Protein AF-A0A1I8ABP0-F1 (afdb_monomer)

Secondary structure (DSSP, 8-state):
-HHHHTTHHHHHHHHHHTT-HHHHHHHHHH-HHHHHHHHHHHHHHHT--HHHHHHHHHHHS-GGGHHHHHHHHHHHHHHHHHHHHHHT-SSTTTT-HHHHHHHH-

Structure (mmCIF, N/CA/C/O backbone):
data_AF-A0A1I8ABP0-F1
#
_entry.id   AF-A0A1I8ABP0-F1
#
loop_
_atom_site.group_PDB
_atom_site.id
_atom_site.type_symbol
_atom_site.label_atom_id
_atom_site.label_alt_id
_atom_site.label_comp_id
_atom_site.label_asym_id
_atom_site.label_entity_id
_atom_site.label_seq_id
_atom_site.pdbx_PDB_ins_code
_atom_site.Cartn_x
_atom_site.Cartn_y
_atom_site.Cartn_z
_atom_site.occupancy
_atom_site.B_iso_or_equiv
_atom_site.auth_seq_id
_atom_site.auth_comp_id
_atom_site.auth_asym_id
_atom_site.auth_atom_id
_atom_site.pdbx_PDB_model_num
ATOM 1 N N . MET A 1 1 ? -3.876 8.564 6.219 1.00 83.06 1 MET A N 1
ATOM 2 C CA . MET A 1 1 ? -3.363 8.780 4.843 1.00 83.06 1 MET A CA 1
ATOM 3 C C . MET A 1 1 ? -4.222 8.135 3.742 1.00 83.06 1 MET A C 1
ATOM 5 O O . MET A 1 1 ? -3.746 8.015 2.622 1.00 83.06 1 MET A O 1
ATOM 9 N N . LEU A 1 2 ? -5.485 7.765 4.009 1.00 84.62 2 LEU A N 1
ATOM 10 C CA . LEU A 1 2 ? -6.332 6.987 3.087 1.00 84.62 2 LEU A CA 1
ATOM 11 C C . LEU A 1 2 ? -6.399 7.517 1.632 1.00 84.62 2 LEU A C 1
ATOM 13 O O . LEU A 1 2 ? -6.206 6.716 0.722 1.00 84.62 2 LEU A O 1
ATOM 17 N N . PRO A 1 3 ? -6.583 8.829 1.367 1.00 90.00 3 PRO A N 1
ATOM 18 C CA . PRO A 1 3 ? -6.755 9.322 -0.007 1.00 90.00 3 PRO A CA 1
ATOM 19 C C . PRO A 1 3 ? -5.519 9.172 -0.901 1.00 90.00 3 PRO A C 1
ATOM 21 O O . PRO A 1 3 ? -5.625 9.291 -2.115 1.00 90.00 3 PRO A O 1
ATOM 24 N N . ALA A 1 4 ? -4.342 8.971 -0.308 1.00 88.62 4 ALA A N 1
ATOM 25 C CA . ALA A 1 4 ? -3.080 8.967 -1.037 1.00 88.62 4 ALA A CA 1
ATOM 26 C C . ALA A 1 4 ? -2.674 7.573 -1.551 1.00 88.62 4 ALA A C 1
ATOM 28 O O . ALA A 1 4 ? -1.850 7.492 -2.459 1.00 88.62 4 ALA A O 1
ATOM 29 N N . TRP A 1 5 ? -3.240 6.496 -0.996 1.00 91.62 5 TRP A N 1
ATOM 30 C CA . TRP A 1 5 ? -2.872 5.118 -1.347 1.00 91.62 5 TRP A CA 1
ATOM 31 C C . TRP A 1 5 ? -4.058 4.223 -1.728 1.00 91.62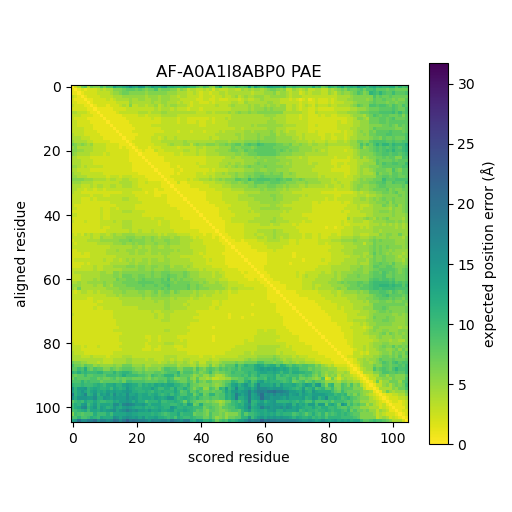 5 TRP A C 1
ATOM 33 O O . TRP A 1 5 ? -3.842 3.200 -2.370 1.00 91.62 5 TRP A O 1
ATOM 43 N N . LEU A 1 6 ? -5.296 4.581 -1.372 1.00 92.00 6 LEU A N 1
ATOM 44 C CA . LEU A 1 6 ? -6.458 3.732 -1.640 1.00 92.00 6 LEU A CA 1
ATOM 45 C C . LEU A 1 6 ? -6.636 3.468 -3.146 1.00 92.00 6 LEU A C 1
ATOM 47 O O . LEU A 1 6 ? -6.662 4.403 -3.948 1.00 92.00 6 LEU A O 1
ATOM 51 N N . GLY A 1 7 ? -6.789 2.195 -3.511 1.00 89.94 7 GLY A N 1
ATOM 52 C CA . GLY A 1 7 ? -6.964 1.719 -4.882 1.00 89.94 7 GLY A CA 1
ATOM 53 C C . GLY A 1 7 ? -5.672 1.213 -5.528 1.00 89.94 7 GLY A C 1
ATOM 54 O O . GLY A 1 7 ? -5.738 0.499 -6.534 1.00 89.94 7 GLY A O 1
ATOM 55 N N . TRP A 1 8 ? -4.503 1.519 -4.956 1.00 90.94 8 TRP A N 1
ATOM 56 C CA . TRP A 1 8 ? -3.231 0.972 -5.433 1.00 90.94 8 TRP A CA 1
ATOM 57 C C . TRP A 1 8 ? -3.122 -0.525 -5.171 1.00 90.94 8 TRP A C 1
ATOM 59 O O . TRP A 1 8 ? -2.628 -1.251 -6.032 1.00 90.94 8 TRP A O 1
ATOM 69 N N . GLU A 1 9 ? -3.629 -1.001 -4.034 1.00 89.25 9 GLU A N 1
ATOM 70 C CA . GLU A 1 9 ? -3.663 -2.424 -3.709 1.00 89.25 9 GLU A CA 1
ATOM 71 C C . GLU A 1 9 ? -4.458 -3.201 -4.758 1.00 89.25 9 GLU A C 1
ATOM 73 O O . GLU A 1 9 ? -3.949 -4.163 -5.327 1.00 89.25 9 GLU A O 1
ATOM 78 N N . ALA A 1 10 ? -5.661 -2.734 -5.103 1.00 91.31 10 ALA A N 1
ATOM 79 C CA . ALA A 1 10 ? -6.494 -3.371 -6.109 1.00 91.31 10 ALA A CA 1
ATOM 80 C C . ALA A 1 10 ? -5.853 -3.300 -7.501 1.00 91.31 10 ALA A C 1
ATOM 82 O O . ALA A 1 10 ? -5.825 -4.297 -8.222 1.00 91.31 10 ALA A O 1
ATOM 83 N N . ALA A 1 11 ? -5.320 -2.142 -7.899 1.00 92.50 11 ALA A N 1
ATOM 84 C CA . ALA A 1 11 ? -4.712 -1.970 -9.216 1.00 92.50 11 ALA A CA 1
ATOM 85 C C . ALA A 1 11 ? -3.483 -2.872 -9.412 1.00 92.50 11 ALA A C 1
ATOM 87 O O . ALA A 1 11 ? -3.386 -3.567 -10.428 1.00 92.50 11 ALA A O 1
ATOM 88 N N . LEU A 1 12 ? -2.572 -2.891 -8.435 1.00 90.62 12 LEU A N 1
ATOM 89 C CA . LEU A 1 12 ? -1.345 -3.676 -8.509 1.00 90.62 12 LEU A CA 1
ATOM 90 C C . LEU A 1 12 ? -1.631 -5.176 -8.355 1.00 90.62 12 LEU A C 1
ATOM 92 O O . LEU A 1 12 ? -1.128 -5.958 -9.159 1.00 90.62 12 LEU A O 1
ATOM 96 N N . ASN A 1 13 ? -2.506 -5.586 -7.427 1.00 90.50 13 ASN A N 1
ATOM 97 C CA . ASN A 1 13 ? -2.911 -6.992 -7.303 1.00 90.50 13 ASN A CA 1
ATOM 98 C C . ASN A 1 13 ? -3.567 -7.515 -8.583 1.00 90.50 13 ASN A C 1
ATOM 100 O O . ASN A 1 13 ? -3.247 -8.611 -9.033 1.00 90.50 13 ASN A O 1
ATOM 104 N N . ASN A 1 14 ? -4.436 -6.725 -9.219 1.00 94.00 14 ASN A N 1
ATOM 105 C CA . ASN A 1 14 ? -5.049 -7.117 -10.487 1.00 94.00 14 ASN A CA 1
ATOM 106 C C . ASN A 1 14 ? -4.017 -7.245 -11.615 1.00 94.00 14 ASN A C 1
ATOM 108 O O . ASN A 1 14 ? -4.125 -8.144 -12.447 1.00 94.00 14 ASN A O 1
ATOM 112 N N . ALA A 1 15 ? -3.013 -6.368 -11.666 1.00 92.12 15 ALA A N 1
ATOM 113 C CA . ALA A 1 15 ? -1.930 -6.485 -12.638 1.00 92.12 15 ALA A CA 1
ATOM 114 C C . ALA A 1 15 ? -1.079 -7.745 -12.396 1.00 92.12 15 ALA A C 1
ATOM 116 O O . ALA A 1 15 ? -0.785 -8.475 -13.345 1.00 92.12 15 ALA A O 1
ATOM 117 N N . LEU A 1 16 ? -0.762 -8.058 -11.136 1.00 89.25 16 LEU A N 1
ATOM 118 C CA . LEU A 1 16 ? -0.057 -9.287 -10.759 1.00 89.25 16 LEU A CA 1
ATOM 119 C C . LEU A 1 16 ? -0.869 -10.545 -11.093 1.00 89.25 16 LEU A C 1
ATOM 121 O O . LEU A 1 16 ? -0.326 -11.476 -11.681 1.00 89.25 16 LEU A O 1
ATOM 125 N N . ALA A 1 17 ? -2.175 -10.551 -10.813 1.00 92.31 17 ALA A N 1
ATOM 126 C CA . ALA A 1 17 ? -3.073 -11.656 -11.155 1.00 92.31 17 ALA A CA 1
ATOM 127 C C . ALA A 1 17 ? -3.175 -11.896 -12.673 1.00 92.31 17 ALA A C 1
ATOM 129 O O . ALA A 1 17 ? -3.395 -13.022 -13.112 1.00 92.31 17 ALA A O 1
ATOM 130 N N . ARG A 1 18 ? -2.969 -10.853 -13.487 1.00 95.00 18 ARG A N 1
ATOM 131 C CA . ARG A 1 18 ? -2.862 -10.953 -14.953 1.00 95.00 18 ARG A CA 1
ATOM 132 C C . ARG A 1 18 ? -1.471 -11.376 -15.445 1.00 95.00 18 ARG A C 1
ATOM 134 O O . ARG A 1 18 ? -1.241 -11.370 -16.651 1.00 95.00 18 ARG A O 1
ATOM 141 N N . GLY A 1 19 ? -0.538 -11.697 -14.548 1.00 92.06 19 GLY A N 1
ATOM 142 C CA . GLY A 1 19 ? 0.834 -12.072 -14.896 1.00 92.06 19 GLY A CA 1
ATOM 143 C C . GLY A 1 19 ? 1.709 -10.901 -15.354 1.00 92.06 19 GLY A C 1
ATOM 144 O O . GLY A 1 19 ? 2.741 -11.117 -15.975 1.00 92.06 19 GLY A O 1
ATOM 145 N N . GLN A 1 20 ? 1.328 -9.652 -15.063 1.00 93.81 20 GLN A N 1
ATOM 146 C CA . GLN A 1 20 ? 2.033 -8.453 -15.542 1.00 93.81 20 GLN A CA 1
ATOM 147 C C . GLN A 1 20 ? 3.170 -8.003 -14.605 1.00 93.81 20 GLN A C 1
ATOM 149 O O . GLN A 1 20 ? 3.602 -6.856 -14.675 1.00 93.81 20 GLN A O 1
ATOM 154 N N . GLY A 1 21 ? 3.652 -8.875 -13.713 1.00 89.38 21 GLY A N 1
ATOM 155 C CA . GLY A 1 21 ? 4.685 -8.532 -12.729 1.00 89.38 21 GLY A CA 1
ATOM 156 C C . GLY A 1 21 ? 5.996 -8.060 -13.365 1.00 89.38 21 GLY A C 1
ATOM 157 O O . GLY A 1 21 ? 6.516 -7.016 -12.980 1.00 89.38 21 GLY A O 1
ATOM 158 N N . GLU A 1 22 ? 6.480 -8.768 -14.389 1.00 90.06 22 GLU A N 1
ATOM 159 C CA . GLU A 1 22 ? 7.697 -8.384 -15.123 1.00 90.06 22 GLU A CA 1
ATOM 160 C C . GLU A 1 22 ? 7.542 -7.030 -15.823 1.00 90.06 22 GLU A C 1
ATOM 162 O O . GLU A 1 22 ? 8.440 -6.196 -15.757 1.00 90.06 22 GLU A O 1
ATOM 167 N N . LEU A 1 23 ? 6.370 -6.764 -16.410 1.00 92.44 23 LEU A N 1
ATOM 168 C CA . LEU A 1 23 ? 6.068 -5.472 -17.025 1.00 92.44 23 LEU A CA 1
ATOM 169 C C . LEU A 1 23 ? 6.098 -4.338 -15.992 1.00 92.44 23 LEU A C 1
ATOM 171 O O . LEU A 1 23 ? 6.641 -3.274 -16.269 1.00 92.44 23 LEU A O 1
ATOM 175 N N . LEU A 1 24 ? 5.541 -4.545 -14.795 1.00 91.88 24 LEU A N 1
ATOM 176 C CA . LEU A 1 24 ? 5.588 -3.535 -13.733 1.00 91.88 24 LEU A CA 1
ATOM 177 C C . LEU A 1 24 ? 7.027 -3.269 -13.263 1.00 91.88 24 LEU A C 1
ATOM 179 O O . LEU A 1 24 ? 7.380 -2.116 -13.002 1.00 91.88 24 LEU A O 1
ATOM 183 N N . ALA A 1 25 ? 7.860 -4.310 -13.181 1.00 89.44 25 ALA A N 1
ATOM 184 C CA . ALA A 1 25 ? 9.279 -4.171 -12.864 1.00 89.44 25 ALA A CA 1
ATOM 185 C C . ALA A 1 25 ? 10.025 -3.394 -13.963 1.00 89.44 25 ALA A C 1
ATOM 187 O O . ALA A 1 25 ? 10.735 -2.433 -13.659 1.00 89.44 25 ALA A O 1
ATOM 188 N N . GLU A 1 26 ? 9.784 -3.724 -15.235 1.00 92.88 26 GLU A N 1
ATOM 189 C CA . GLU A 1 26 ? 10.352 -3.004 -16.377 1.00 92.88 26 GLU A CA 1
ATOM 190 C C . GLU A 1 26 ? 9.917 -1.532 -16.385 1.00 92.88 26 GLU A C 1
ATOM 192 O O . GLU A 1 26 ? 10.740 -0.633 -16.567 1.00 92.88 26 GLU A O 1
ATOM 197 N N . MET A 1 27 ? 8.633 -1.257 -16.132 1.00 93.62 27 MET A N 1
ATOM 198 C CA . MET A 1 27 ? 8.116 0.106 -16.009 1.00 93.62 27 MET A CA 1
ATOM 199 C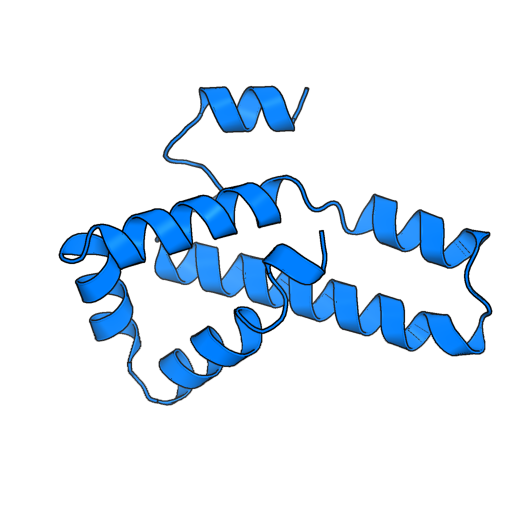 C . MET A 1 27 ? 8.836 0.866 -14.893 1.00 93.62 27 MET A C 1
ATOM 201 O O . MET A 1 27 ? 9.182 2.030 -15.069 1.00 93.62 27 MET A O 1
ATOM 205 N N . ARG A 1 28 ? 9.109 0.231 -13.750 1.00 90.12 28 ARG A N 1
ATOM 206 C CA . ARG A 1 28 ? 9.837 0.877 -12.649 1.00 90.12 28 ARG A CA 1
ATOM 207 C C . ARG A 1 28 ? 11.284 1.198 -13.012 1.00 90.12 28 ARG A C 1
ATOM 209 O O . ARG A 1 28 ? 11.783 2.255 -12.627 1.00 90.12 28 ARG A O 1
ATOM 216 N N . GLU A 1 29 ? 11.951 0.322 -13.751 1.00 89.88 29 GLU A N 1
ATOM 217 C CA . GLU A 1 29 ? 13.340 0.527 -14.159 1.00 89.88 29 GLU A CA 1
ATOM 218 C C . GLU A 1 29 ? 13.462 1.585 -15.266 1.00 89.88 29 GLU A C 1
ATOM 220 O O . GLU A 1 29 ? 14.270 2.513 -15.173 1.00 89.88 29 GLU A O 1
ATOM 225 N N . ARG A 1 30 ? 12.624 1.477 -16.301 1.00 93.56 30 ARG A N 1
ATOM 226 C CA . ARG A 1 30 ? 12.775 2.219 -17.559 1.00 93.56 30 ARG A CA 1
ATOM 227 C C . ARG A 1 30 ? 11.914 3.474 -17.644 1.00 93.56 30 ARG A C 1
ATOM 229 O O . ARG A 1 30 ? 12.192 4.329 -18.484 1.00 93.56 30 ARG A O 1
ATOM 236 N N . TRP A 1 31 ? 10.889 3.617 -16.799 1.00 95.88 31 TRP A N 1
ATOM 237 C CA . TRP A 1 31 ? 9.961 4.747 -16.849 1.00 95.88 31 TRP A CA 1
ATOM 238 C C . TRP A 1 31 ? 10.046 5.624 -15.587 1.00 95.88 31 TRP A C 1
ATOM 240 O O . TRP A 1 31 ? 9.419 5.323 -14.567 1.00 95.88 31 TRP A O 1
ATOM 250 N N . PRO A 1 32 ? 10.753 6.774 -15.650 1.00 92.00 32 PRO A N 1
ATOM 251 C CA . PRO A 1 32 ? 10.936 7.661 -14.499 1.00 92.00 32 PRO A CA 1
ATOM 252 C C . PRO A 1 32 ? 9.632 8.116 -13.835 1.00 92.00 32 PRO A C 1
ATOM 254 O O . PRO A 1 32 ? 9.576 8.214 -12.615 1.00 92.00 32 PRO A O 1
ATOM 257 N N . PHE A 1 33 ? 8.568 8.346 -14.613 1.00 93.38 33 PHE A N 1
ATOM 258 C CA . PHE A 1 3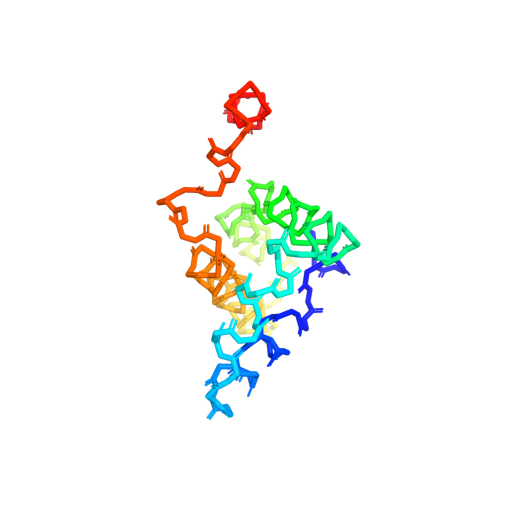3 ? 7.259 8.713 -14.066 1.00 93.38 33 PHE A CA 1
ATOM 259 C C . PHE A 1 33 ? 6.687 7.617 -13.162 1.00 93.38 33 PHE A C 1
ATOM 261 O O . PHE A 1 33 ? 6.227 7.906 -12.058 1.00 93.38 33 PHE A O 1
ATOM 268 N N . PHE A 1 34 ? 6.727 6.362 -13.620 1.00 92.62 34 PHE A N 1
ATOM 269 C CA . PHE A 1 34 ? 6.216 5.237 -12.845 1.00 92.62 34 PHE A CA 1
ATOM 270 C C . PHE A 1 34 ? 7.057 5.021 -11.589 1.00 92.62 34 PHE A C 1
ATOM 272 O O . PHE A 1 34 ? 6.498 4.896 -10.502 1.00 92.62 34 PHE A O 1
ATOM 279 N N . ARG A 1 35 ? 8.387 5.098 -11.714 1.00 90.44 35 ARG A N 1
ATOM 280 C CA . ARG A 1 35 ? 9.305 5.047 -10.572 1.00 90.44 35 ARG A CA 1
ATOM 281 C C . ARG A 1 35 ? 8.952 6.082 -9.505 1.00 90.44 35 ARG A C 1
ATOM 283 O O . ARG A 1 35 ? 8.619 5.703 -8.391 1.00 90.44 35 ARG A O 1
ATOM 290 N N . THR A 1 36 ? 8.892 7.366 -9.868 1.00 91.31 36 THR A N 1
ATOM 291 C CA . THR A 1 36 ? 8.549 8.444 -8.925 1.00 91.31 36 THR A CA 1
ATOM 292 C C . THR A 1 36 ? 7.168 8.258 -8.297 1.00 91.31 36 THR A C 1
ATOM 294 O O . THR A 1 36 ? 6.962 8.621 -7.139 1.00 91.31 36 THR A O 1
ATOM 297 N N . ARG A 1 37 ? 6.200 7.687 -9.027 1.00 91.56 37 ARG A N 1
ATOM 298 C CA . ARG A 1 37 ? 4.884 7.381 -8.454 1.00 91.56 37 ARG A CA 1
ATOM 299 C C . ARG A 1 37 ? 4.940 6.288 -7.395 1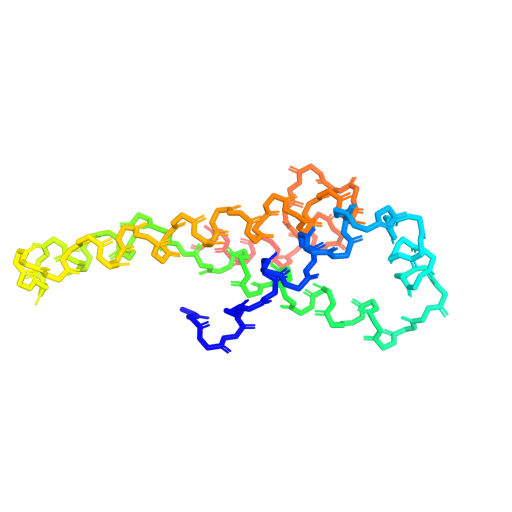.00 91.56 37 ARG A C 1
ATOM 301 O O . ARG A 1 37 ? 4.303 6.458 -6.358 1.00 91.56 37 ARG A O 1
ATOM 308 N N . ILE A 1 38 ? 5.691 5.218 -7.640 1.00 91.00 38 ILE A N 1
ATOM 309 C CA . ILE A 1 38 ? 5.895 4.151 -6.658 1.00 91.00 38 ILE A CA 1
ATOM 310 C C . ILE A 1 38 ? 6.685 4.669 -5.452 1.00 91.00 38 ILE A C 1
ATOM 312 O O . ILE A 1 38 ? 6.265 4.421 -4.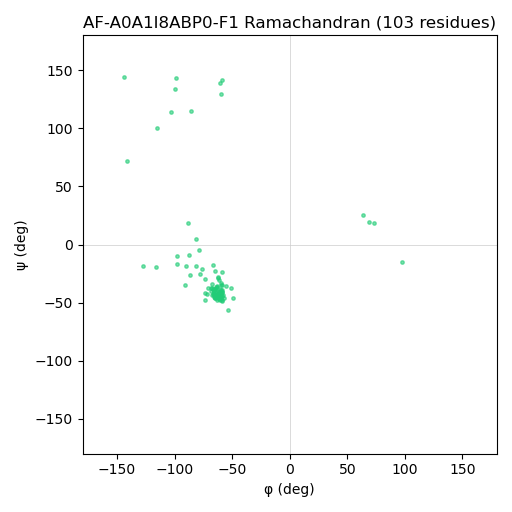328 1.00 91.00 38 ILE A O 1
ATOM 316 N N . ASP A 1 39 ? 7.732 5.471 -5.656 1.00 89.31 39 ASP A N 1
ATOM 317 C CA . ASP A 1 39 ? 8.526 6.046 -4.559 1.00 89.31 39 ASP A CA 1
ATOM 318 C C . ASP A 1 39 ? 7.667 6.964 -3.659 1.00 89.31 39 ASP A C 1
ATOM 320 O O . ASP A 1 39 ? 7.736 6.922 -2.429 1.00 89.31 39 ASP A O 1
ATOM 324 N N . MET A 1 40 ? 6.787 7.778 -4.260 1.00 90.50 40 MET A N 1
ATOM 325 C CA . MET A 1 40 ? 5.837 8.612 -3.514 1.00 90.50 40 MET A CA 1
ATOM 326 C C . MET A 1 40 ? 4.839 7.761 -2.715 1.00 90.50 40 MET A C 1
ATOM 328 O O . MET A 1 40 ? 4.545 8.078 -1.561 1.00 90.50 40 MET A O 1
ATOM 332 N N . LEU A 1 41 ? 4.307 6.696 -3.323 1.00 91.44 41 LEU A N 1
ATOM 333 C CA . LEU A 1 41 ? 3.403 5.764 -2.653 1.00 91.44 41 LEU A CA 1
ATOM 334 C C . LEU A 1 41 ? 4.099 5.088 -1.467 1.00 91.44 41 LEU A C 1
ATOM 336 O O . LEU A 1 41 ? 3.542 5.039 -0.374 1.00 91.44 41 LEU A O 1
ATOM 340 N N . GLU A 1 42 ? 5.334 4.637 -1.659 1.00 90.06 42 GLU A N 1
ATOM 341 C CA . GLU A 1 42 ? 6.166 4.025 -0.629 1.00 90.06 42 GLU A CA 1
ATOM 342 C C . GLU A 1 42 ? 6.371 4.965 0.570 1.00 90.06 42 GLU A C 1
ATOM 344 O O . GLU A 1 42 ? 6.182 4.555 1.715 1.00 90.06 42 GLU A O 1
ATOM 349 N N . MET A 1 43 ? 6.629 6.255 0.326 1.00 88.50 43 MET A N 1
ATOM 350 C CA . MET A 1 43 ? 6.724 7.262 1.389 1.00 88.50 43 MET A CA 1
ATOM 351 C C . MET A 1 43 ? 5.413 7.443 2.165 1.00 88.50 43 MET A C 1
ATOM 353 O O . MET A 1 43 ? 5.418 7.594 3.389 1.00 88.50 43 MET A O 1
ATOM 357 N N . VAL A 1 44 ? 4.280 7.468 1.463 1.00 90.75 44 VAL A N 1
ATOM 358 C CA . VAL A 1 44 ? 2.954 7.602 2.080 1.00 90.75 44 VAL A CA 1
ATOM 359 C C . VAL A 1 44 ? 2.642 6.395 2.959 1.00 90.75 44 VAL A C 1
ATOM 361 O O . VAL A 1 44 ? 2.139 6.574 4.070 1.00 90.75 44 VAL A O 1
ATOM 364 N N . LEU A 1 45 ? 2.940 5.189 2.470 1.00 90.06 45 LEU A N 1
ATOM 365 C CA . LEU A 1 45 ? 2.737 3.939 3.197 1.00 90.06 45 LEU A CA 1
ATOM 366 C C . LEU A 1 45 ? 3.648 3.859 4.427 1.00 90.06 45 LEU A C 1
ATOM 368 O O . LEU A 1 45 ? 3.176 3.490 5.495 1.00 90.06 45 LEU A O 1
ATOM 372 N N . ALA A 1 46 ? 4.906 4.299 4.319 1.00 88.56 46 ALA A N 1
ATOM 373 C CA . ALA A 1 46 ? 5.840 4.333 5.445 1.00 88.56 46 ALA A CA 1
ATOM 374 C C . ALA A 1 46 ? 5.378 5.252 6.594 1.00 88.56 46 ALA A C 1
ATOM 376 O O . ALA A 1 46 ? 5.696 4.997 7.750 1.00 88.56 46 ALA A O 1
ATOM 377 N N . LYS A 1 47 ? 4.612 6.308 6.289 1.00 87.75 47 LYS A N 1
ATOM 378 C CA . LYS A 1 47 ? 4.035 7.236 7.281 1.00 87.75 47 LYS A CA 1
ATOM 379 C C . LYS A 1 47 ? 2.677 6.783 7.825 1.00 87.75 47 LYS A C 1
ATOM 381 O O . LYS A 1 47 ? 2.123 7.433 8.712 1.00 87.75 47 LYS A O 1
ATOM 386 N N . ALA A 1 48 ? 2.072 5.750 7.242 1.00 89.56 48 ALA A N 1
ATOM 387 C CA . ALA A 1 48 ? 0.761 5.278 7.650 1.00 89.56 48 ALA A CA 1
ATOM 388 C C . ALA A 1 48 ? 0.896 4.286 8.811 1.00 89.56 48 ALA A C 1
ATOM 390 O O . ALA A 1 48 ? 1.411 3.188 8.639 1.00 89.56 48 ALA A O 1
ATOM 391 N N . ASP A 1 49 ? 0.371 4.658 9.977 1.00 90.38 49 ASP A N 1
ATOM 392 C CA . ASP A 1 49 ? 0.385 3.807 11.164 1.00 90.38 49 ASP A CA 1
ATOM 393 C C . ASP A 1 49 ? -0.999 3.174 11.401 1.00 90.38 49 ASP A C 1
ATOM 395 O O . ASP A 1 49 ? -1.996 3.857 11.675 1.00 90.38 49 ASP A O 1
ATOM 399 N N . ALA A 1 50 ? -1.062 1.848 11.259 1.00 91.69 50 ALA A N 1
ATOM 400 C CA . ALA A 1 50 ? -2.285 1.073 11.437 1.00 91.69 50 ALA A CA 1
ATOM 401 C C . ALA A 1 50 ? -2.698 0.940 12.913 1.00 91.69 50 ALA A C 1
ATOM 403 O O . ALA A 1 50 ? -3.895 0.856 13.196 1.00 91.69 50 ALA A O 1
ATOM 404 N N . ASP A 1 51 ? -1.748 0.944 13.848 1.00 92.56 51 ASP A N 1
ATOM 405 C CA . ASP A 1 51 ? -2.022 0.832 15.280 1.00 92.56 51 ASP A CA 1
ATOM 406 C C . ASP A 1 51 ? -2.603 2.139 15.823 1.00 92.56 51 ASP A C 1
ATOM 408 O O . ASP A 1 51 ? -3.605 2.112 16.545 1.00 92.56 51 ASP A O 1
ATOM 412 N N . ILE A 1 52 ? -2.064 3.286 15.395 1.00 93.44 52 ILE A N 1
ATOM 413 C CA . ILE A 1 52 ? -2.662 4.597 15.673 1.00 93.44 52 ILE A CA 1
ATOM 414 C C . ILE A 1 52 ? -4.066 4.655 15.064 1.00 93.44 52 ILE A C 1
ATOM 416 O O . ILE A 1 52 ? -5.017 5.011 15.756 1.00 93.44 52 ILE A O 1
ATOM 420 N N . ALA A 1 53 ? -4.248 4.247 13.804 1.00 93.50 53 ALA A N 1
ATOM 421 C CA . ALA A 1 53 ? -5.576 4.228 13.186 1.00 93.50 53 ALA A CA 1
ATOM 422 C C . ALA A 1 53 ? -6.576 3.343 13.961 1.00 93.50 53 ALA A C 1
ATOM 424 O O . ALA A 1 53 ? -7.724 3.742 14.160 1.00 93.50 53 AL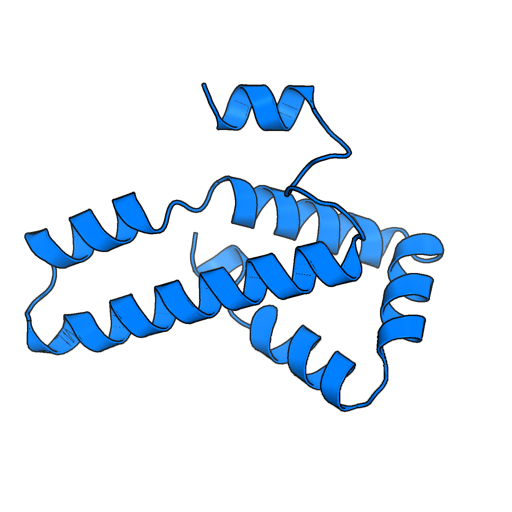A A O 1
ATOM 425 N N . ARG A 1 54 ? -6.144 2.169 14.447 1.00 94.81 54 ARG A N 1
ATOM 426 C CA . ARG A 1 54 ? -6.964 1.294 15.302 1.00 94.81 54 ARG A CA 1
ATOM 427 C C . ARG A 1 54 ? -7.350 1.988 16.608 1.00 94.81 54 ARG A C 1
ATOM 429 O O . ARG A 1 54 ? -8.510 1.931 17.003 1.00 94.81 54 ARG A O 1
ATOM 436 N N . PHE A 1 55 ? -6.412 2.672 17.253 1.00 95.75 55 PHE A N 1
ATOM 437 C CA . PHE A 1 55 ? -6.670 3.384 18.504 1.00 95.75 55 PHE A CA 1
ATOM 438 C C . PHE A 1 55 ? -7.733 4.486 18.354 1.00 95.75 55 PHE A C 1
ATOM 440 O O . PHE A 1 55 ? -8.578 4.666 19.234 1.00 95.75 55 PHE A O 1
ATOM 447 N N . TYR A 1 56 ? -7.733 5.202 17.225 1.00 95.44 56 TYR A N 1
ATOM 448 C CA . TYR A 1 56 ? -8.775 6.187 16.918 1.00 95.44 56 TYR A CA 1
ATOM 449 C C . TYR A 1 56 ? -10.141 5.524 16.695 1.00 95.44 56 TYR A C 1
ATOM 451 O O . TYR A 1 56 ? -11.139 6.007 17.235 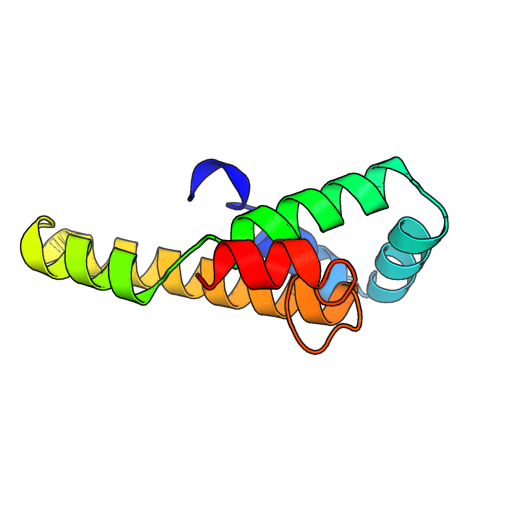1.00 95.44 56 TYR A O 1
ATOM 459 N N . ASP A 1 57 ? -10.196 4.397 15.978 1.00 94.06 57 ASP A N 1
ATOM 460 C CA . ASP A 1 57 ? -11.439 3.635 15.794 1.00 94.06 57 ASP A CA 1
ATOM 461 C C . ASP A 1 57 ? -12.040 3.177 17.129 1.00 94.06 57 ASP A C 1
ATOM 463 O O . ASP A 1 57 ? -13.244 3.291 17.362 1.00 94.06 57 ASP A O 1
ATOM 467 N N . GLU A 1 58 ? -11.204 2.662 18.029 1.00 94.31 58 GLU A N 1
ATOM 468 C CA . GLU A 1 58 ? -11.649 2.154 19.326 1.00 94.31 58 GLU A CA 1
ATOM 469 C C . GLU A 1 58 ? -12.272 3.250 20.198 1.00 94.31 58 GLU A C 1
ATOM 471 O O . GLU A 1 58 ? -13.247 2.985 20.910 1.00 94.31 58 GLU A O 1
ATOM 476 N N . ARG A 1 59 ? -11.744 4.479 20.119 1.00 95.81 59 ARG A N 1
ATOM 477 C CA . ARG A 1 59 ? -12.166 5.608 20.961 1.00 95.81 59 ARG A CA 1
ATOM 478 C C . ARG A 1 59 ? -13.282 6.460 20.374 1.00 95.81 59 ARG A C 1
ATOM 480 O O . ARG A 1 59 ? -14.083 6.990 21.138 1.00 95.81 59 ARG A O 1
ATOM 487 N N . LEU A 1 60 ? -13.313 6.637 19.056 1.00 96.88 60 LEU A N 1
ATOM 488 C CA . LEU A 1 60 ? -14.156 7.650 18.409 1.00 96.88 60 LEU A CA 1
ATOM 489 C C . LEU A 1 60 ? -15.227 7.054 17.491 1.00 96.88 60 LEU A C 1
ATOM 491 O O . LEU A 1 60 ? -16.203 7.734 17.177 1.00 96.88 60 LEU A O 1
ATOM 495 N N . VAL A 1 61 ? -15.072 5.800 17.056 1.00 96.12 61 VAL A N 1
ATOM 496 C CA . VAL A 1 61 ? -15.961 5.187 16.064 1.00 96.12 61 VAL A CA 1
ATOM 497 C C . VAL A 1 61 ? -16.996 4.289 16.737 1.00 96.12 61 VAL A C 1
ATOM 499 O O . VAL A 1 61 ? -16.696 3.453 17.598 1.00 96.12 61 VAL A O 1
ATOM 502 N N . GLN A 1 62 ? -18.249 4.448 16.307 1.00 96.44 62 GLN A N 1
ATOM 503 C CA . GLN A 1 62 ? -19.364 3.619 16.760 1.00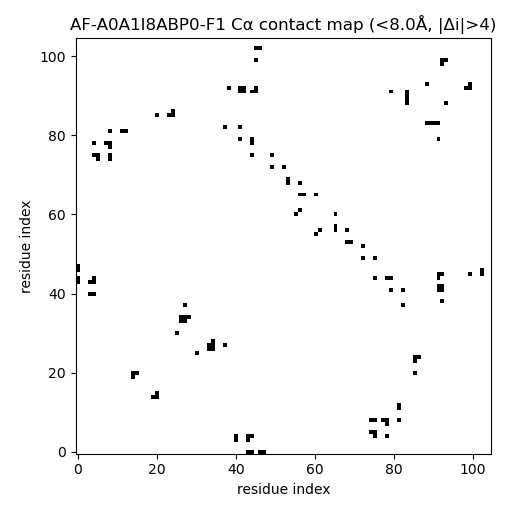 96.44 62 GLN A CA 1
ATOM 504 C C . GLN A 1 62 ? -19.093 2.135 16.452 1.00 96.44 62 GLN A C 1
ATOM 506 O O . GLN A 1 62 ? -18.604 1.833 15.361 1.00 96.44 62 GLN A O 1
ATOM 511 N N . PRO A 1 63 ? -19.458 1.187 17.340 1.00 94.31 63 PRO A N 1
ATOM 512 C CA . PRO A 1 63 ? -19.137 -0.234 17.172 1.00 94.31 63 PRO A CA 1
ATOM 513 C C . PRO A 1 63 ? -19.522 -0.826 15.810 1.00 94.31 63 PRO A C 1
ATOM 515 O O . PRO A 1 63 ? -18.761 -1.600 15.240 1.00 94.31 63 PRO A O 1
ATOM 518 N N . GLN A 1 64 ? -20.655 -0.395 15.256 1.00 95.75 64 GLN A N 1
ATOM 519 C CA . GLN A 1 64 ? -21.169 -0.830 13.954 1.00 95.75 64 GLN A CA 1
ATOM 520 C C . GLN A 1 64 ? -20.295 -0.439 12.748 1.00 95.75 64 GLN A C 1
ATOM 522 O O . GLN A 1 64 ? -20.360 -1.096 11.716 1.00 95.75 64 GLN A O 1
ATOM 527 N N . LEU A 1 65 ? -19.456 0.597 12.869 1.00 95.56 65 LEU A N 1
ATOM 528 C CA . LEU A 1 65 ? -18.559 1.063 11.803 1.00 95.56 65 LEU A CA 1
ATOM 529 C C . LEU A 1 65 ? -17.121 0.539 11.952 1.00 95.56 65 LEU A C 1
ATOM 531 O O . LEU A 1 65 ? -16.327 0.651 11.021 1.00 95.56 65 LEU A O 1
ATOM 535 N N . ARG A 1 66 ? -16.772 -0.080 13.086 1.00 92.94 66 ARG A N 1
ATOM 536 C CA . ARG A 1 66 ? -15.428 -0.639 13.324 1.00 92.94 66 ARG A CA 1
ATOM 537 C C . ARG A 1 66 ? -14.999 -1.710 12.306 1.00 92.94 66 ARG A C 1
ATOM 539 O O . ARG A 1 66 ? -13.816 -1.719 11.962 1.00 92.94 66 ARG A O 1
ATOM 546 N N . PRO A 1 67 ? -15.893 -2.572 11.771 1.00 96.44 67 PRO A N 1
ATOM 547 C CA . PRO A 1 67 ? -15.516 -3.519 10.720 1.00 96.44 67 PRO A CA 1
ATOM 548 C C . PRO A 1 67 ? -14.974 -2.840 9.457 1.00 96.44 67 PRO A C 1
ATOM 550 O O . PRO A 1 67 ? -14.044 -3.354 8.842 1.00 96.44 67 PRO A O 1
ATOM 553 N N . LEU A 1 68 ? -15.496 -1.660 9.100 1.00 95.56 68 LEU A N 1
ATOM 554 C CA . LEU A 1 68 ? -14.997 -0.892 7.958 1.00 95.56 68 LEU A CA 1
ATOM 555 C C . LEU A 1 68 ? -13.558 -0.424 8.197 1.00 95.56 68 LEU A C 1
ATOM 557 O O . LEU A 1 68 ? -12.705 -0.595 7.332 1.00 95.56 68 LEU A O 1
ATOM 561 N N . GLY A 1 69 ? -13.265 0.122 9.377 1.00 94.50 69 GLY A N 1
ATOM 562 C CA . GLY A 1 69 ? -11.908 0.545 9.723 1.00 94.50 69 GLY A CA 1
ATOM 563 C C . GLY A 1 69 ? -10.913 -0.620 9.757 1.00 94.50 69 GLY A C 1
ATOM 564 O O . GLY A 1 69 ? -9.782 -0.484 9.290 1.00 94.50 69 GLY A O 1
ATOM 565 N N . ALA A 1 70 ? -11.347 -1.796 10.226 1.00 95.25 70 ALA A N 1
ATOM 566 C CA . ALA A 1 70 ? -10.547 -3.018 10.158 1.00 95.25 70 ALA A CA 1
ATOM 567 C C . ALA A 1 70 ? -10.251 -3.428 8.707 1.00 95.25 70 ALA A C 1
ATOM 569 O O . ALA A 1 70 ? -9.098 -3.699 8.378 1.00 95.25 70 ALA A O 1
ATOM 570 N N . HIS A 1 71 ? -11.257 -3.391 7.832 1.00 95.50 71 HIS A N 1
ATOM 571 C CA . HIS A 1 71 ? -11.081 -3.677 6.410 1.00 95.50 71 HIS A CA 1
ATOM 572 C C . HIS A 1 71 ? -10.118 -2.692 5.728 1.00 95.50 71 HIS A C 1
ATOM 574 O O . HIS A 1 71 ? -9.235 -3.105 4.985 1.00 95.50 71 HIS A O 1
ATOM 580 N N . LEU A 1 72 ? -10.213 -1.393 6.026 1.00 95.00 72 LEU A N 1
ATOM 581 C CA . LEU A 1 72 ? -9.293 -0.393 5.474 1.00 95.00 72 LEU A CA 1
ATOM 582 C C . LEU A 1 72 ? -7.842 -0.610 5.931 1.00 95.00 72 LEU A C 1
ATOM 584 O O . LEU A 1 72 ? -6.918 -0.402 5.148 1.00 95.00 72 LEU A O 1
ATOM 588 N N . ARG A 1 73 ? -7.617 -1.039 7.179 1.00 94.75 73 ARG A N 1
ATOM 589 C CA . ARG A 1 73 ? -6.269 -1.402 7.653 1.00 94.75 73 ARG A CA 1
ATOM 590 C C . ARG A 1 73 ? -5.726 -2.655 6.973 1.00 94.75 73 ARG A C 1
ATOM 592 O O . ARG A 1 73 ? -4.526 -2.727 6.726 1.00 94.75 73 ARG A O 1
ATOM 599 N N . ASP A 1 74 ? -6.590 -3.610 6.650 1.00 94.62 74 ASP A N 1
ATOM 600 C CA . ASP A 1 74 ? -6.203 -4.786 5.873 1.00 94.62 74 ASP A CA 1
ATOM 601 C C . ASP A 1 74 ? -5.762 -4.394 4.452 1.00 94.62 74 ASP A C 1
ATOM 603 O O . ASP A 1 74 ? -4.676 -4.772 4.018 1.00 94.62 74 ASP A O 1
ATOM 607 N N . LEU A 1 75 ? -6.517 -3.517 3.776 1.00 94.12 75 LEU A N 1
ATOM 608 C CA . LEU A 1 75 ? -6.121 -2.967 2.472 1.00 94.12 75 LEU A CA 1
ATOM 609 C C . LEU A 1 75 ? -4.778 -2.224 2.531 1.00 94.12 75 LEU A C 1
ATOM 611 O O . LEU A 1 75 ? -3.963 -2.362 1.622 1.00 94.12 75 LEU A O 1
ATOM 615 N N . LEU A 1 76 ? -4.517 -1.478 3.611 1.00 93.50 76 LEU A N 1
ATOM 616 C CA . LEU A 1 76 ? -3.219 -0.832 3.827 1.00 93.50 76 LEU A CA 1
ATOM 617 C C . LEU A 1 76 ? -2.086 -1.868 3.912 1.00 93.50 76 LEU A C 1
ATOM 619 O O . LEU A 1 76 ? -1.045 -1.687 3.285 1.00 93.50 76 LEU A O 1
ATOM 623 N N . SER A 1 77 ? -2.291 -2.960 4.655 1.00 92.69 77 SER A N 1
ATOM 624 C CA . SER A 1 77 ? -1.308 -4.045 4.760 1.00 92.69 77 SER A CA 1
ATOM 625 C C . SER A 1 77 ? -1.026 -4.679 3.397 1.00 92.69 77 SER A C 1
ATOM 627 O O . SER A 1 77 ? 0.134 -4.835 3.010 1.00 92.69 77 SER A O 1
ATOM 629 N N . GLN A 1 78 ? -2.078 -4.959 2.624 1.00 92.62 78 GLN A N 1
ATOM 630 C CA . GLN A 1 78 ? -1.951 -5.485 1.267 1.00 92.62 78 GLN A CA 1
ATOM 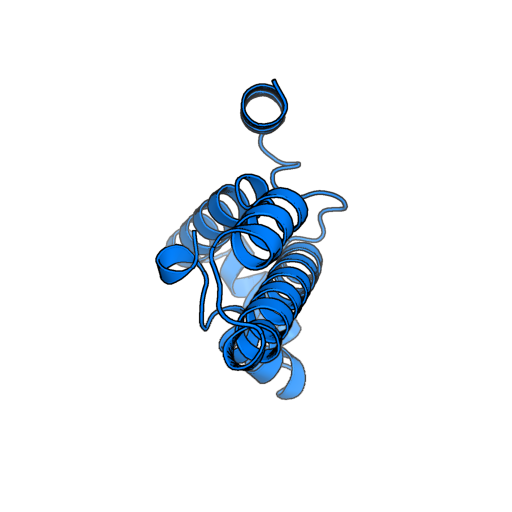631 C C . GLN A 1 78 ? -1.188 -4.518 0.350 1.00 92.62 78 GLN A C 1
ATOM 633 O O . GLN A 1 78 ? -0.283 -4.947 -0.364 1.00 92.62 78 GLN A O 1
ATOM 638 N N . ALA A 1 79 ? -1.486 -3.214 0.403 1.00 92.19 79 ALA A N 1
ATOM 639 C CA . ALA A 1 79 ? -0.763 -2.198 -0.363 1.00 92.19 79 ALA A CA 1
ATOM 640 C C . ALA A 1 79 ? 0.742 -2.213 -0.046 1.00 92.19 79 ALA A C 1
ATOM 642 O O . ALA A 1 79 ? 1.561 -2.228 -0.965 1.00 92.19 79 ALA A O 1
ATOM 643 N N . CYS A 1 80 ? 1.111 -2.272 1.240 1.00 91.50 80 CYS A N 1
ATOM 644 C CA . CYS A 1 80 ? 2.507 -2.373 1.668 1.00 91.50 80 CYS A CA 1
ATOM 645 C C . CYS A 1 80 ? 3.194 -3.617 1.092 1.00 91.50 80 CYS A C 1
ATOM 647 O O . CYS A 1 80 ? 4.277 -3.500 0.526 1.00 91.50 80 CYS A O 1
ATOM 649 N N . GLN A 1 81 ? 2.565 -4.792 1.189 1.00 90.75 81 GLN A N 1
ATOM 650 C CA . GLN A 1 81 ? 3.148 -6.043 0.688 1.00 90.75 81 GLN A CA 1
ATOM 651 C C . GLN A 1 81 ? 3.381 -6.014 -0.823 1.00 90.75 81 GLN A C 1
ATOM 653 O O . GLN A 1 81 ? 4.440 -6.415 -1.304 1.00 90.75 81 GLN A O 1
ATOM 658 N N . VAL A 1 82 ? 2.412 -5.499 -1.577 1.00 90.31 82 VAL A N 1
ATOM 659 C CA . VAL A 1 82 ? 2.512 -5.436 -3.036 1.00 90.31 82 VAL A CA 1
ATOM 660 C C . VAL A 1 82 ? 3.591 -4.452 -3.478 1.00 90.31 82 VAL A C 1
ATOM 662 O O . VAL A 1 82 ? 4.349 -4.750 -4.399 1.00 90.31 82 VAL A O 1
ATOM 665 N N . VAL A 1 83 ? 3.703 -3.301 -2.807 1.00 89.75 83 VAL A N 1
ATOM 666 C CA . VAL A 1 83 ? 4.763 -2.326 -3.092 1.00 89.75 83 VAL A CA 1
ATOM 667 C C . VAL A 1 83 ? 6.138 -2.904 -2.767 1.00 89.75 83 VAL A C 1
ATOM 669 O O . VAL A 1 83 ? 7.021 -2.805 -3.611 1.00 89.75 83 VAL A O 1
ATOM 672 N N . LEU A 1 84 ? 6.317 -3.572 -1.622 1.00 88.88 84 LEU A N 1
ATOM 673 C CA . LEU A 1 84 ? 7.580 -4.240 -1.273 1.00 88.88 84 LEU A CA 1
ATOM 674 C C . LEU A 1 84 ? 7.967 -5.312 -2.300 1.00 88.88 84 LEU A C 1
ATOM 676 O O . LEU A 1 84 ? 9.118 -5.373 -2.737 1.00 88.88 84 LEU A O 1
ATOM 680 N N . GLY A 1 85 ? 6.995 -6.119 -2.736 1.00 86.88 85 GLY A N 1
ATOM 681 C CA . GLY A 1 85 ? 7.199 -7.117 -3.784 1.00 86.88 85 GLY A CA 1
ATOM 682 C C . GLY A 1 85 ? 7.608 -6.496 -5.121 1.00 86.88 85 GLY A C 1
ATOM 683 O O . GLY A 1 85 ? 8.506 -7.003 -5.786 1.00 86.88 85 GLY A O 1
ATOM 684 N N . LEU A 1 86 ? 6.998 -5.367 -5.495 1.00 85.44 86 LEU A N 1
ATOM 685 C CA . LEU A 1 86 ? 7.319 -4.646 -6.727 1.00 85.44 86 LEU A CA 1
ATOM 686 C C . LEU A 1 86 ? 8.685 -3.946 -6.669 1.00 85.44 86 LEU A C 1
ATOM 688 O O . LEU A 1 86 ? 9.388 -3.868 -7.678 1.00 85.44 86 LEU A O 1
ATOM 692 N N . THR A 1 87 ? 9.061 -3.391 -5.515 1.00 83.38 87 THR A N 1
ATOM 693 C CA . THR A 1 87 ? 10.337 -2.685 -5.364 1.00 83.38 87 THR A CA 1
ATOM 694 C C . THR A 1 87 ? 11.513 -3.630 -5.134 1.00 83.38 87 THR A C 1
ATOM 696 O O . THR A 1 87 ? 12.657 -3.215 -5.348 1.00 83.38 87 THR A O 1
ATOM 699 N N . GLY A 1 88 ? 11.238 -4.875 -4.727 1.00 81.19 88 GLY A N 1
ATOM 700 C CA . GLY A 1 88 ? 12.237 -5.858 -4.313 1.00 81.19 88 GLY A CA 1
ATOM 701 C C . GLY A 1 88 ? 12.914 -5.491 -2.990 1.00 81.19 88 GLY A C 1
ATOM 702 O O . GLY A 1 88 ? 14.021 -5.954 -2.720 1.00 81.19 88 GLY A O 1
ATOM 703 N N . GLN A 1 89 ? 12.300 -4.610 -2.194 1.00 79.56 89 GLN A N 1
ATOM 704 C CA . GLN A 1 89 ? 12.890 -4.082 -0.964 1.00 79.56 89 GLN A CA 1
ATOM 705 C C . GLN A 1 89 ? 12.357 -4.833 0.263 1.00 79.56 89 GLN A C 1
ATOM 707 O O . GLN A 1 89 ? 11.177 -5.174 0.310 1.00 79.56 89 GLN A O 1
ATOM 712 N N . PRO A 1 90 ? 13.198 -5.074 1.286 1.00 74.81 90 PRO A N 1
ATOM 713 C CA . PRO A 1 90 ? 12.762 -5.738 2.514 1.00 74.81 90 PRO A CA 1
ATOM 714 C C . PRO A 1 90 ? 11.954 -4.811 3.435 1.00 74.81 90 PRO A C 1
ATOM 716 O O . PRO A 1 90 ? 11.237 -5.284 4.312 1.00 74.81 90 PRO A O 1
ATOM 719 N N . VAL A 1 91 ? 12.099 -3.491 3.271 1.00 78.31 91 VAL A N 1
ATOM 720 C CA . VAL A 1 91 ? 11.460 -2.448 4.084 1.00 78.31 91 VAL A CA 1
ATOM 721 C C . VAL A 1 91 ? 11.117 -1.267 3.178 1.00 78.31 91 VAL A C 1
ATOM 723 O O . VAL A 1 91 ? 11.884 -0.957 2.267 1.00 78.31 91 VAL A O 1
ATOM 726 N N . LEU A 1 92 ? 9.989 -0.603 3.449 1.00 79.50 92 LEU A N 1
ATOM 727 C CA . LEU A 1 92 ? 9.583 0.598 2.721 1.00 79.50 92 LEU A CA 1
ATOM 728 C C . LEU A 1 92 ? 10.641 1.699 2.893 1.00 79.50 92 LEU A C 1
ATOM 730 O O . LEU A 1 92 ? 11.139 1.908 4.000 1.00 79.50 92 LEU A O 1
ATOM 734 N N . LEU A 1 93 ? 10.945 2.418 1.813 1.00 78.25 93 LEU A N 1
ATOM 735 C CA . LEU A 1 93 ? 11.958 3.478 1.729 1.00 78.25 93 LEU A CA 1
ATOM 736 C C . LEU A 1 93 ? 13.399 2.995 1.963 1.00 78.25 93 LEU A C 1
ATOM 738 O O . LEU A 1 93 ? 14.262 3.797 2.323 1.00 78.25 93 LEU A O 1
ATOM 742 N N . ALA A 1 94 ? 13.719 1.721 1.709 1.00 71.25 94 ALA A N 1
ATOM 743 C CA . ALA A 1 94 ? 15.095 1.226 1.864 1.00 71.25 94 ALA A CA 1
ATOM 744 C C . ALA A 1 94 ? 16.114 1.985 0.985 1.00 71.25 94 ALA A C 1
ATOM 746 O O . ALA A 1 94 ? 17.297 2.045 1.305 1.00 71.25 94 ALA A O 1
ATOM 747 N N . HIS A 1 95 ? 15.653 2.598 -0.107 1.00 69.88 95 HIS A N 1
ATOM 748 C CA . HIS A 1 95 ? 16.462 3.419 -1.009 1.00 69.88 95 HIS A CA 1
ATOM 749 C C . HIS A 1 95 ? 16.731 4.853 -0.502 1.00 69.88 95 HIS A C 1
ATOM 751 O O . HIS A 1 95 ? 17.434 5.611 -1.166 1.00 69.88 95 HIS A O 1
ATOM 757 N N . SER A 1 96 ? 16.155 5.262 0.633 1.00 73.69 96 SER A N 1
ATOM 758 C CA . SER A 1 96 ? 16.308 6.602 1.224 1.00 73.69 96 SER A CA 1
ATOM 759 C C . SER A 1 96 ? 16.405 6.515 2.756 1.00 73.69 96 SER A C 1
ATOM 761 O O . SER A 1 96 ? 15.458 6.889 3.455 1.00 73.69 96 SER A O 1
ATOM 763 N N . PRO A 1 97 ? 17.541 6.018 3.289 1.00 73.31 97 PRO A N 1
ATOM 764 C CA . PRO A 1 97 ? 17.698 5.710 4.712 1.00 73.31 97 PRO A CA 1
ATOM 765 C C . PRO A 1 97 ? 17.507 6.929 5.620 1.00 73.31 97 PRO A C 1
ATOM 767 O O . PRO A 1 97 ? 16.810 6.811 6.622 1.00 73.31 97 PRO A O 1
ATOM 770 N N . ASP A 1 98 ? 18.002 8.106 5.227 1.00 74.88 98 ASP A N 1
ATOM 771 C CA . ASP A 1 98 ? 17.823 9.344 6.001 1.00 74.88 98 ASP A CA 1
ATOM 772 C C . ASP A 1 98 ? 16.334 9.690 6.163 1.00 74.88 98 ASP A C 1
ATOM 774 O O . ASP A 1 98 ? 15.865 10.028 7.246 1.00 74.88 98 ASP A O 1
ATOM 778 N N . THR A 1 99 ? 15.548 9.549 5.089 1.00 71.31 99 THR A N 1
ATOM 779 C CA . THR A 1 99 ? 14.100 9.823 5.123 1.00 71.31 99 THR A CA 1
ATOM 780 C C . THR A 1 99 ? 13.362 8.809 5.992 1.00 71.31 99 THR A C 1
ATOM 782 O O . THR A 1 99 ? 12.420 9.172 6.695 1.00 71.31 99 THR A O 1
ATOM 785 N N . LEU A 1 100 ? 13.785 7.544 5.961 1.00 72.12 100 LEU A N 1
ATOM 786 C CA . LEU A 1 100 ? 13.229 6.501 6.817 1.00 72.12 100 LEU A CA 1
ATOM 787 C C . LEU A 1 100 ? 13.541 6.759 8.299 1.00 72.12 100 LEU A C 1
ATOM 789 O O . LEU A 1 100 ? 12.666 6.559 9.138 1.00 72.12 100 LEU A O 1
ATOM 793 N N . GLU A 1 101 ? 14.750 7.223 8.621 1.00 71.19 101 GLU A N 1
ATOM 794 C CA . GLU A 1 101 ? 15.135 7.605 9.983 1.00 71.19 101 GLU A CA 1
ATOM 795 C C . GLU A 1 101 ? 14.284 8.776 10.491 1.00 71.19 101 GLU A C 1
ATOM 797 O O . GLU A 1 101 ? 13.692 8.672 11.562 1.00 71.19 101 GLU A O 1
ATOM 802 N N . PHE A 1 102 ? 14.091 9.823 9.681 1.00 74.56 102 PHE A N 1
ATOM 803 C CA . PHE A 1 102 ? 13.209 10.945 10.029 1.00 74.56 102 PHE A CA 1
ATOM 804 C C . PHE A 1 102 ? 11.742 10.558 10.241 1.00 74.56 102 PHE A C 1
ATOM 806 O O . PHE A 1 102 ? 11.050 11.227 10.997 1.00 74.56 102 PHE A O 1
ATOM 813 N N . ILE A 1 103 ? 11.237 9.532 9.552 1.00 75.81 103 ILE A N 1
ATOM 814 C CA . ILE A 1 103 ? 9.850 9.067 9.727 1.00 75.81 103 ILE A CA 1
ATOM 815 C C . ILE A 1 103 ? 9.698 8.229 11.006 1.00 75.81 103 ILE A C 1
ATOM 817 O O . ILE A 1 103 ? 8.595 8.136 11.541 1.00 75.81 103 ILE A O 1
ATOM 821 N N . ARG A 1 104 ? 10.780 7.597 11.477 1.00 71.69 104 ARG A N 1
ATOM 822 C CA . ARG A 1 104 ? 10.783 6.757 12.684 1.00 71.69 104 ARG A CA 1
ATOM 823 C C . ARG A 1 104 ? 11.017 7.539 13.979 1.00 71.69 104 ARG A C 1
ATOM 825 O O . ARG A 1 104 ? 10.623 7.035 15.029 1.00 71.69 104 ARG A O 1
ATOM 832 N N . LEU A 1 105 ? 11.701 8.684 13.902 1.00 59.84 105 LEU A N 1
ATOM 833 C CA . LEU A 1 105 ? 11.925 9.624 15.010 1.00 59.84 105 LEU A CA 1
ATOM 834 C C . LEU A 1 105 ? 10.642 10.379 15.381 1.00 59.84 105 LEU A C 1
ATOM 836 O O . LEU A 1 105 ? 10.433 10.573 16.599 1.00 59.84 105 LEU A O 1
#

Solvent-accessible surface area (backbone atoms only — not comparable to full-atom values): 6082 Å² total; per-residue (Å²): 111,65,92,75,52,71,62,52,38,61,55,51,51,52,38,46,77,70,67,38,52,66,59,55,44,47,38,44,75,76,31,69,69,54,30,53,52,51,54,52,43,35,53,52,53,68,70,52,57,62,66,61,52,48,54,49,40,73,75,74,45,58,78,89,55,44,64,58,57,53,51,54,46,49,49,50,52,50,32,50,53,53,51,32,64,63,69,72,41,98,48,74,48,70,90,39,58,71,62,45,51,64,72,73,108

InterPro domains:
  IPR015813 Pyruvate/Phosphoenolpyruvate kinase-like domain superfamily [SSF51621] (1-104)
  IPR021135 Phosphoenolpyruvate carboxylase [PF00311] (1-103)
  IPR021135 Phosphoenolpyruvate carboxylase [PTHR30523] (1-104)

Mean predicted aligned error: 4.67 Å

Nearest PDB structures (foldseek):
  1jqn-assembly1_A  TM=9.932E-01  e=2.411E-05  Escherichia coli
  5vyj-assembly1_C  TM=9.728E-01  e=4.025E-05  Zea mays
  1fiy-assembly1_A  TM=9.915E-01  e=9.615E-05  Escherichia coli K-12
  8oj9-assembly1_A  TM=9.759E-01  e=9.135E-05  Arabidopsis thaliana
  5fdn-assembly1_B-2  TM=9.721E-01  e=1.448E-04  Arabidopsis thaliana

Radius of gyration: 15.1 Å; Cα contacts (8 Å, |Δi|>4): 72; chains: 1; bounding box: 39×23×38 Å

Organism: NCBI:txid37863

Foldseek 3Di:
DCVLQPPLLVVLVVCVVVVCLVVLLCCCVPPVVSVVSLLSNLLVLLLDDLVVLLVCCVPPNDPVCSVVSVVSSVSSVSSQVSSCSSVVHPHRPPVPVVSSVVSVD

Sequence (105 aa):
MLPAWLGWEAALNNALARGQGELLAEMRERWPFFRTRIDMLEMVLAKADADIARFYDERLVQPQLRPLGAHLRDLLSQACQVVLGLTGQPVLLAHSPDTLEFIRL

pLDDT: mean 88.82, std 7.52, range [59.84, 96.88]